Protein AF-A0A917S489-F1 (afdb_monomer)

Nearest PDB structures (foldseek):
  8uu7-assembly1_w  TM=3.642E-01  e=1.785E+00  Listeria innocua
  3ebc-assembly1_A  TM=3.665E-01  e=8.674E+00  Haemophilus influenzae
  6qbz-assembly1_A  TM=3.428E-01  e=8.674E+00  Staphylococcus aureus

Secondary structure (DSSP, 8-state):
------S-HHHHHHHHH-TT--HHHHHHHHHTSPP-TTS-EEEEEEE-SSTTPPPPHHHHHHHHHHHHH--SS-SEEEEEEEE-S-B-TTTSSBS-EEEPPTTTS-EEEPPP-

Foldseek 3Di:
DPPDPQLQVPLVVVCVVPVPDDPVVSVVSNVVDADDQVNDEEEDEAEDPDAPDADDPVVQVVVVVVVLPDQPDDFYWYWYKYAYPDADPVPRGGPYMDTDDPPPDTRGDGPDD

Solvent-accessible surface area (backbone atoms only — not comparable to full-atom values): 6878 Å² total; per-residue (Å²): 131,86,78,74,90,57,75,49,55,67,34,49,52,50,40,75,76,34,83,81,64,50,73,68,56,42,50,53,48,51,62,74,50,80,91,52,64,89,59,37,79,43,81,48,78,46,64,42,88,49,80,81,39,68,56,54,67,66,60,45,53,51,50,53,54,53,56,71,72,54,82,91,60,77,56,24,25,32,38,45,39,32,26,16,59,38,64,35,87,90,75,72,40,56,70,40,72,44,61,48,49,88,98,75,60,51,48,78,39,65,74,79,131

Mean predicted aligned error: 6.17 Å

Structure (mmCIF, N/CA/C/O backbone):
data_AF-A0A917S489-F1
#
_entry.id   AF-A0A917S489-F1
#
loop_
_atom_site.group_PDB
_atom_site.id
_atom_site.type_symbol
_atom_site.label_atom_id
_atom_site.label_alt_id
_atom_site.label_comp_id
_atom_site.label_asym_id
_atom_site.label_entity_id
_atom_site.label_seq_id
_atom_site.pdbx_PDB_ins_code
_atom_site.Cartn_x
_atom_site.Cartn_y
_atom_site.Cartn_z
_atom_site.occupancy
_atom_site.B_iso_or_equiv
_atom_site.auth_seq_id
_atom_s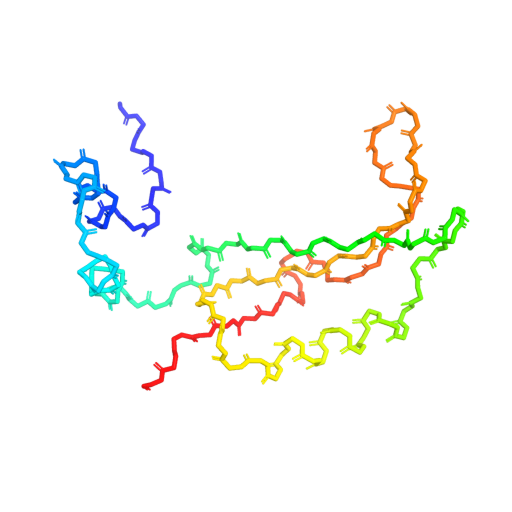ite.auth_comp_id
_atom_site.auth_asym_id
_atom_site.auth_atom_id
_atom_site.pdbx_PDB_model_num
ATOM 1 N N . MET A 1 1 ? 6.236 13.707 27.329 1.00 37.19 1 MET A N 1
ATOM 2 C CA . MET A 1 1 ? 5.820 12.369 26.855 1.00 37.19 1 MET A CA 1
ATOM 3 C C . MET A 1 1 ? 5.300 12.533 25.442 1.00 37.19 1 MET A C 1
ATOM 5 O O . MET A 1 1 ? 4.310 13.228 25.264 1.00 37.19 1 MET A O 1
ATOM 9 N N . VAL A 1 2 ? 6.002 12.000 24.441 1.00 36.22 2 VAL A N 1
ATOM 10 C CA . VAL A 1 2 ? 5.531 12.043 23.051 1.00 36.22 2 VAL A CA 1
ATOM 11 C C . VAL A 1 2 ? 4.327 11.110 22.977 1.00 36.22 2 VAL A C 1
ATOM 13 O O . VAL A 1 2 ? 4.493 9.897 23.075 1.00 36.22 2 VAL A O 1
ATOM 16 N N . GLN A 1 3 ? 3.113 11.660 22.895 1.00 44.06 3 GLN A N 1
ATOM 17 C CA . GLN A 1 3 ? 1.962 10.867 22.476 1.00 44.06 3 GLN A CA 1
ATOM 18 C C . GLN A 1 3 ? 2.300 10.343 21.084 1.00 44.06 3 GLN A C 1
ATOM 20 O O . GLN A 1 3 ? 2.445 11.115 20.138 1.00 44.06 3 GLN A O 1
ATOM 25 N N . SER A 1 4 ? 2.507 9.038 20.973 1.00 54.50 4 SER A N 1
ATOM 26 C CA . SER A 1 4 ? 2.577 8.380 19.683 1.00 54.50 4 SER A CA 1
ATOM 27 C C . SER A 1 4 ? 1.275 8.691 18.941 1.00 54.50 4 SER A C 1
ATOM 29 O O . SER A 1 4 ? 0.184 8.459 19.464 1.00 54.50 4 SER A O 1
ATOM 31 N N . ASN A 1 5 ? 1.385 9.263 17.739 1.00 68.38 5 ASN A N 1
ATOM 32 C CA . ASN A 1 5 ? 0.266 9.516 16.826 1.00 68.38 5 ASN A CA 1
ATOM 33 C C . ASN A 1 5 ? -0.299 8.176 16.315 1.00 68.38 5 ASN A C 1
ATOM 35 O O . ASN A 1 5 ? -0.159 7.826 15.148 1.00 68.38 5 ASN A O 1
ATOM 39 N N . ILE A 1 6 ? -0.882 7.374 17.205 1.00 74.62 6 ILE A N 1
ATOM 40 C CA . ILE A 1 6 ? -1.501 6.097 16.866 1.00 74.62 6 ILE A CA 1
ATOM 41 C C . ILE A 1 6 ? -2.885 6.398 16.299 1.00 74.62 6 ILE A C 1
ATOM 43 O O . ILE A 1 6 ? -3.751 6.932 16.994 1.00 74.62 6 ILE A O 1
ATOM 47 N N . SER A 1 7 ? -3.113 6.011 15.047 1.00 77.50 7 SER A N 1
ATOM 48 C CA . SER A 1 7 ? -4.361 6.265 14.318 1.00 77.50 7 SER A CA 1
ATOM 49 C C . SER A 1 7 ? -5.600 5.653 14.993 1.00 77.50 7 SER A C 1
ATOM 51 O O . SER A 1 7 ? -6.683 6.249 14.989 1.00 77.50 7 SER A O 1
ATOM 53 N N . PHE A 1 8 ? -5.434 4.494 15.645 1.00 85.69 8 PHE A N 1
ATOM 54 C CA . PHE A 1 8 ? -6.492 3.750 16.344 1.00 85.69 8 PHE A CA 1
ATOM 55 C C . PHE A 1 8 ? -6.087 3.390 17.787 1.00 85.69 8 PHE A C 1
ATOM 57 O O . PHE A 1 8 ? -5.816 2.226 18.084 1.00 85.69 8 PHE A O 1
ATOM 64 N N . PRO A 1 9 ? -6.048 4.364 18.711 1.00 87.94 9 PRO A N 1
ATOM 65 C CA . PRO A 1 9 ? -5.499 4.167 20.050 1.00 87.94 9 PRO A CA 1
ATOM 66 C C . PRO A 1 9 ? -6.342 3.215 20.911 1.00 87.94 9 PRO A C 1
ATOM 68 O O . PRO A 1 9 ? -5.776 2.471 21.701 1.00 87.94 9 PRO A O 1
ATOM 71 N N . GLU A 1 10 ? -7.671 3.183 20.742 1.00 91.81 10 GLU A N 1
ATOM 72 C CA . GLU A 1 10 ? -8.541 2.224 21.449 1.00 91.81 10 GLU A CA 1
ATOM 73 C C . GLU A 1 10 ? -8.270 0.781 21.015 1.00 91.81 10 GLU A C 1
ATOM 75 O O . GLU A 1 10 ? -8.083 -0.087 21.859 1.00 91.81 10 GLU A O 1
ATOM 80 N N . ALA A 1 11 ? -8.206 0.535 19.703 1.00 91.88 11 ALA A N 1
ATOM 81 C CA . ALA A 1 11 ? -7.915 -0.793 19.167 1.00 91.88 11 ALA A CA 1
ATOM 82 C C . ALA A 1 11 ? -6.497 -1.249 19.541 1.00 91.88 11 ALA A C 1
ATOM 84 O O . ALA A 1 11 ? -6.299 -2.403 19.909 1.00 91.88 11 ALA A O 1
ATOM 85 N N . TYR A 1 12 ? -5.527 -0.330 19.502 1.00 91.81 12 TYR A N 1
ATOM 86 C CA . TYR A 1 12 ? -4.159 -0.591 19.942 1.00 91.81 12 TYR A CA 1
ATOM 87 C C . TYR A 1 12 ? -4.098 -0.942 21.431 1.00 91.81 12 TYR A C 1
ATOM 89 O O . TYR A 1 12 ? -3.521 -1.960 21.794 1.00 91.81 12 TYR A O 1
ATOM 97 N N . LYS A 1 13 ? -4.726 -0.135 22.296 1.00 94.50 13 LYS A N 1
ATOM 98 C CA . LYS A 1 13 ? -4.758 -0.382 23.742 1.00 94.50 13 LYS A CA 1
ATOM 99 C C . LYS A 1 13 ? -5.383 -1.739 24.063 1.00 94.50 13 LYS A C 1
ATOM 101 O O . LYS A 1 13 ? -4.836 -2.467 24.883 1.00 94.50 13 LYS A O 1
ATOM 106 N N . GLU A 1 14 ? -6.491 -2.079 23.410 1.00 95.25 14 GLU A N 1
ATOM 107 C CA . GLU A 1 14 ? -7.155 -3.368 23.608 1.00 95.25 14 GLU A CA 1
ATOM 108 C C . GLU A 1 14 ? -6.249 -4.537 23.207 1.00 95.25 14 GLU A C 1
ATOM 110 O O . GLU A 1 14 ? -6.070 -5.472 23.982 1.00 95.25 14 GLU A O 1
ATOM 115 N N . PHE A 1 15 ? -5.606 -4.446 22.039 1.00 95.06 15 PHE A N 1
ATOM 116 C CA . PHE A 1 15 ? -4.663 -5.462 21.577 1.00 95.06 15 PHE A CA 1
ATOM 117 C C . PHE A 1 15 ? -3.463 -5.629 22.519 1.00 95.06 15 PHE A C 1
ATOM 119 O O . PHE A 1 15 ? -3.081 -6.756 22.819 1.00 95.06 15 PHE A O 1
ATOM 126 N N . MET A 1 16 ? -2.895 -4.527 23.019 1.00 96.25 16 MET A N 1
ATOM 127 C CA . MET A 1 16 ? -1.756 -4.569 23.946 1.00 96.25 16 MET A CA 1
ATOM 128 C C . MET A 1 16 ? -2.125 -5.143 25.320 1.00 96.25 16 MET A C 1
ATOM 130 O O . MET A 1 16 ? -1.285 -5.759 25.972 1.00 96.25 16 MET A O 1
ATOM 134 N N . ASN A 1 17 ? -3.367 -4.947 25.770 1.00 96.94 17 ASN A N 1
ATOM 135 C CA . ASN A 1 17 ? -3.861 -5.523 27.022 1.00 96.94 17 ASN A CA 1
ATOM 136 C C . ASN A 1 17 ? -4.218 -7.008 26.874 1.00 96.94 17 ASN A C 1
ATOM 138 O O . ASN A 1 17 ? -4.071 -7.778 27.821 1.00 96.94 17 ASN A O 1
ATOM 142 N N . ASN A 1 18 ? -4.707 -7.404 25.698 1.00 96.00 18 ASN A N 1
ATOM 143 C CA . ASN A 1 18 ? -5.116 -8.764 25.396 1.00 96.00 18 ASN A CA 1
ATOM 144 C C . ASN A 1 18 ? -4.762 -9.124 23.948 1.00 96.00 18 ASN A C 1
ATOM 146 O O . ASN A 1 18 ? -5.548 -8.906 23.025 1.00 96.00 18 ASN A O 1
ATOM 150 N N . HIS A 1 19 ? -3.615 -9.776 23.756 1.00 93.88 19 HIS A N 1
ATOM 151 C CA . HIS A 1 19 ? -3.174 -10.228 22.433 1.00 93.88 19 HIS A CA 1
ATOM 152 C C . HIS A 1 19 ? -4.102 -11.283 21.790 1.00 93.88 19 HIS A C 1
ATOM 154 O O . HIS A 1 19 ? -3.976 -11.548 20.595 1.00 93.88 19 HIS A O 1
ATOM 160 N N . ASN A 1 20 ? -5.050 -11.855 22.548 1.00 96.56 20 ASN A N 1
ATOM 161 C CA . ASN A 1 20 ? -6.053 -12.809 22.061 1.00 96.56 20 ASN A CA 1
ATOM 162 C C . ASN A 1 20 ? -7.401 -12.154 21.707 1.00 96.56 20 ASN A C 1
ATOM 164 O O . ASN A 1 20 ? -8.356 -12.868 21.391 1.00 96.56 20 ASN A O 1
ATOM 168 N N . VAL A 1 21 ? -7.511 -10.820 21.765 1.00 96.19 21 VAL A N 1
ATOM 169 C CA . VAL A 1 21 ? -8.723 -10.097 21.352 1.00 96.19 21 VAL A CA 1
ATOM 170 C C . VAL A 1 21 ? -9.136 -10.494 19.933 1.00 96.19 21 VAL A C 1
ATOM 172 O O . VAL A 1 21 ? -8.315 -10.635 19.020 1.00 96.19 21 VAL A O 1
ATOM 175 N N . SER A 1 22 ? -10.437 -10.685 19.722 1.00 96.50 22 SER A N 1
ATOM 176 C CA . SER A 1 22 ? -10.926 -11.158 18.433 1.00 96.50 22 SER A CA 1
ATOM 177 C C . SER A 1 22 ? -10.772 -10.094 17.337 1.00 96.50 22 SER A C 1
ATOM 179 O O . SER A 1 22 ? -10.952 -8.891 17.549 1.00 96.50 22 SER A O 1
ATOM 181 N N . LYS A 1 23 ? -10.547 -10.541 16.093 1.00 91.69 23 LYS A N 1
ATOM 182 C CA . LYS A 1 23 ? -10.543 -9.653 14.912 1.00 91.69 23 LYS A CA 1
ATOM 183 C C . LYS A 1 23 ? -11.838 -8.838 14.801 1.00 91.69 23 LYS A C 1
ATOM 185 O O . LYS A 1 23 ? -11.820 -7.709 14.313 1.00 91.69 23 LYS A O 1
ATOM 190 N N . MET A 1 24 ? -12.967 -9.411 15.222 1.00 92.50 24 MET A N 1
ATOM 191 C CA . MET A 1 24 ? -14.272 -8.751 15.197 1.00 92.50 24 MET A CA 1
ATOM 192 C C . MET A 1 24 ? -14.335 -7.578 16.183 1.00 92.50 24 MET A C 1
ATOM 194 O O . MET A 1 24 ? -14.835 -6.514 15.820 1.00 92.50 24 MET A O 1
ATOM 198 N N . GLU A 1 25 ? -13.819 -7.738 17.400 1.00 94.44 25 GLU A N 1
ATOM 199 C CA . GLU A 1 25 ? -13.789 -6.671 18.408 1.00 94.44 25 GLU A CA 1
ATOM 200 C C . GLU A 1 25 ? -12.862 -5.531 18.000 1.00 94.44 25 GLU A C 1
ATOM 202 O O . GLU A 1 25 ? -13.279 -4.372 18.016 1.00 94.44 25 GLU A O 1
ATOM 207 N N . LEU A 1 26 ? -11.666 -5.849 17.500 1.00 92.62 26 LEU A N 1
ATOM 208 C CA . LEU A 1 26 ? -10.757 -4.841 16.951 1.00 92.62 26 LEU A CA 1
ATOM 209 C C . LEU A 1 26 ? -11.410 -4.052 15.809 1.00 92.62 26 LEU A C 1
ATOM 211 O O . LEU A 1 26 ? -11.336 -2.824 15.781 1.00 92.62 26 LEU A O 1
ATOM 215 N N . ARG A 1 27 ? -12.126 -4.730 14.898 1.00 89.31 27 ARG A N 1
ATOM 216 C CA . ARG A 1 27 ? -12.887 -4.063 13.828 1.00 89.31 27 ARG A CA 1
ATOM 217 C C . ARG A 1 27 ? -13.960 -3.128 14.380 1.00 89.31 27 ARG A C 1
ATOM 219 O O . ARG A 1 27 ? -14.129 -2.046 13.825 1.00 89.31 27 ARG A O 1
ATOM 226 N N . LYS A 1 28 ? -14.672 -3.503 15.450 1.00 91.25 28 LYS A N 1
ATOM 227 C CA . LYS A 1 28 ? -15.656 -2.618 16.100 1.00 91.25 28 LYS A CA 1
ATOM 228 C C . LYS A 1 28 ? -14.982 -1.360 16.651 1.00 91.25 28 LYS A C 1
ATOM 230 O O . LYS A 1 28 ? -15.478 -0.269 16.395 1.00 91.25 28 LYS A O 1
ATOM 235 N N . LEU A 1 29 ? -13.844 -1.495 17.336 1.00 91.44 29 LEU A N 1
ATOM 236 C CA . LEU A 1 29 ? -13.086 -0.360 17.883 1.00 91.44 29 LEU A CA 1
ATOM 237 C C . LEU A 1 29 ? -12.564 0.574 16.784 1.00 91.44 29 LEU A C 1
ATOM 239 O O . LEU A 1 29 ? -12.706 1.789 16.893 1.00 91.44 29 LEU A O 1
ATOM 243 N N . ILE A 1 30 ? -12.031 0.017 15.694 1.00 87.00 30 ILE A N 1
ATOM 244 C CA . ILE A 1 30 ? -11.577 0.786 14.523 1.00 87.00 30 ILE A CA 1
ATOM 245 C C . ILE A 1 30 ? -12.747 1.552 13.887 1.00 87.00 30 ILE A C 1
ATOM 247 O O . ILE A 1 30 ? -12.612 2.733 13.572 1.00 87.00 30 ILE A O 1
ATOM 251 N N . LYS A 1 31 ? -13.915 0.908 13.754 1.00 85.62 31 LYS A N 1
ATOM 252 C CA . LYS A 1 31 ? -15.131 1.486 13.154 1.00 85.62 31 LYS A CA 1
ATOM 253 C C . LYS A 1 31 ? -15.776 2.610 13.968 1.00 85.62 31 LYS A C 1
ATOM 255 O O . LYS A 1 31 ? -16.588 3.341 13.411 1.00 85.62 31 LYS A O 1
ATOM 260 N N . LYS A 1 32 ? -15.436 2.778 15.253 1.00 86.94 32 LYS A N 1
ATOM 261 C CA . LYS A 1 32 ? -15.940 3.904 16.06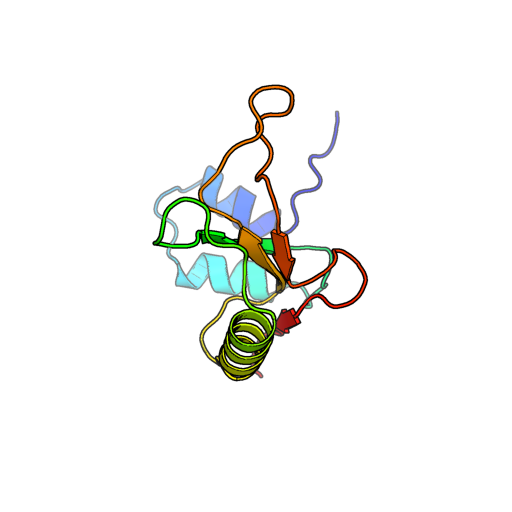3 1.00 86.94 32 LYS A CA 1
ATOM 262 C C . LYS A 1 32 ? -15.464 5.260 15.548 1.00 86.94 32 LYS A C 1
ATOM 264 O O . LYS A 1 32 ? -16.088 6.276 15.840 1.00 86.94 32 LYS A O 1
ATOM 269 N N . ARG A 1 33 ? -14.346 5.292 14.819 1.00 79.31 33 ARG A N 1
ATOM 270 C CA . ARG A 1 33 ? -13.802 6.520 14.242 1.00 79.31 33 ARG A CA 1
ATOM 271 C C . ARG A 1 33 ? -14.220 6.642 12.779 1.00 79.31 33 ARG A C 1
ATOM 273 O O . ARG A 1 33 ? -14.157 5.652 12.048 1.00 79.31 33 ARG A O 1
ATOM 280 N N . PRO A 1 34 ? -14.611 7.845 12.325 1.00 78.06 34 PRO A N 1
ATOM 281 C CA . PRO A 1 34 ? -14.853 8.070 10.912 1.00 78.06 34 PRO A CA 1
ATOM 282 C C . PRO A 1 34 ? -13.568 7.829 10.118 1.00 78.06 34 PRO A C 1
ATOM 284 O O . PRO A 1 34 ? -12.456 8.056 10.604 1.00 78.06 34 PRO A O 1
ATOM 287 N N . PHE A 1 35 ? -13.729 7.381 8.874 1.00 77.88 35 PHE A N 1
ATOM 288 C CA . PHE A 1 35 ? -12.606 7.241 7.960 1.00 77.88 35 PHE A CA 1
ATOM 289 C C . PHE A 1 35 ? -11.911 8.594 7.761 1.00 77.88 35 PHE A C 1
ATOM 291 O O . PHE A 1 35 ? -12.544 9.573 7.366 1.00 77.88 35 PHE A O 1
ATOM 298 N N . ASN A 1 36 ? -10.599 8.622 7.984 1.00 81.50 36 ASN A N 1
ATOM 299 C CA . ASN A 1 36 ? -9.730 9.732 7.627 1.00 81.50 36 ASN A CA 1
ATOM 300 C C . ASN A 1 36 ? -8.613 9.175 6.743 1.00 81.50 36 ASN A C 1
ATOM 302 O O . ASN A 1 36 ? -7.912 8.247 7.146 1.00 81.50 36 ASN A O 1
ATOM 306 N N . LYS A 1 37 ? -8.463 9.744 5.544 1.00 75.38 37 LYS A N 1
ATOM 307 C CA . LYS A 1 37 ? -7.462 9.310 4.563 1.00 75.38 37 LYS A CA 1
ATOM 308 C C . LYS A 1 37 ? -6.022 9.405 5.086 1.00 75.38 37 LYS A C 1
ATOM 310 O O . LYS A 1 37 ? -5.195 8.641 4.634 1.00 75.38 37 LYS A O 1
ATOM 315 N N . ASN A 1 38 ? -5.759 10.264 6.074 1.00 77.62 38 ASN A N 1
ATOM 316 C CA . ASN A 1 38 ? -4.430 10.460 6.662 1.00 77.62 38 ASN A CA 1
ATOM 317 C C . ASN A 1 38 ? -4.124 9.485 7.819 1.00 77.62 38 ASN A C 1
ATOM 319 O O . ASN A 1 38 ? -3.095 9.615 8.474 1.00 77.62 38 ASN A O 1
ATOM 323 N N . ASN A 1 39 ? -5.043 8.571 8.157 1.00 77.94 39 ASN A N 1
ATOM 324 C CA . ASN A 1 39 ? -4.847 7.652 9.282 1.00 77.94 39 ASN A CA 1
ATOM 325 C C . ASN A 1 39 ? -4.050 6.403 8.895 1.00 77.94 39 ASN A C 1
ATOM 327 O O . ASN A 1 39 ? -3.408 5.810 9.761 1.00 77.94 39 ASN A O 1
ATOM 331 N N . VAL A 1 40 ? -4.173 5.943 7.649 1.00 83.06 40 VAL A N 1
ATOM 332 C CA . VAL A 1 40 ? -3.566 4.696 7.173 1.00 83.06 40 VAL A CA 1
ATOM 333 C C . VAL A 1 40 ? -3.132 4.883 5.731 1.00 83.06 40 VAL A C 1
ATOM 335 O O . VAL A 1 40 ? -3.988 4.980 4.849 1.00 83.06 40 VAL A O 1
ATOM 338 N N . ASP A 1 41 ? -1.821 4.845 5.523 1.00 88.12 41 ASP A N 1
ATOM 339 C CA . ASP A 1 41 ? -1.196 4.824 4.208 1.00 88.12 41 ASP A CA 1
ATOM 340 C C . ASP A 1 41 ? -0.625 3.429 3.951 1.00 88.12 41 ASP A C 1
ATOM 342 O O . ASP A 1 41 ? 0.096 2.869 4.781 1.00 88.12 41 ASP A O 1
ATOM 346 N N . VAL A 1 42 ? -0.971 2.846 2.807 1.00 90.25 42 VAL A N 1
ATOM 347 C CA . VAL A 1 42 ? -0.525 1.513 2.402 1.00 90.25 42 VAL A CA 1
ATOM 348 C C . VAL A 1 42 ? 0.184 1.617 1.060 1.00 90.25 42 VAL A C 1
ATOM 350 O O . VAL A 1 42 ? -0.425 1.948 0.044 1.00 90.25 42 VAL A O 1
ATOM 353 N N . GLY A 1 43 ? 1.479 1.311 1.048 1.00 92.88 43 GLY A N 1
ATOM 354 C CA . GLY A 1 43 ? 2.245 1.143 -0.183 1.00 92.88 43 GLY A CA 1
ATOM 355 C C . GLY A 1 43 ? 2.162 -0.298 -0.672 1.00 92.88 43 GLY A C 1
ATOM 356 O O . GLY A 1 43 ? 2.559 -1.216 0.044 1.00 92.88 43 GLY A O 1
ATOM 357 N N . ILE A 1 44 ? 1.666 -0.500 -1.891 1.00 93.06 44 ILE A N 1
ATOM 358 C CA . ILE A 1 44 ? 1.748 -1.775 -2.603 1.00 93.06 44 ILE A CA 1
ATOM 359 C C . ILE A 1 44 ? 2.846 -1.633 -3.650 1.00 93.06 44 ILE A C 1
ATOM 361 O O . ILE A 1 44 ? 2.721 -0.829 -4.574 1.00 93.06 44 ILE A O 1
ATOM 365 N N . ILE A 1 45 ? 3.918 -2.404 -3.485 1.00 92.81 45 ILE A N 1
ATOM 366 C CA . ILE A 1 45 ? 5.100 -2.344 -4.344 1.00 92.81 45 ILE A CA 1
ATOM 367 C C . ILE A 1 45 ? 5.214 -3.659 -5.112 1.00 92.81 45 ILE A C 1
ATOM 369 O O . ILE A 1 45 ? 5.305 -4.733 -4.516 1.00 92.81 45 ILE A O 1
ATOM 373 N N . PHE A 1 46 ? 5.205 -3.561 -6.436 1.00 92.62 46 PHE A N 1
ATOM 374 C CA . PHE A 1 46 ? 5.475 -4.653 -7.362 1.00 92.62 46 PHE A CA 1
ATOM 375 C C . PHE A 1 46 ? 6.873 -4.499 -7.953 1.00 92.62 46 PHE A C 1
ATOM 377 O O . PHE A 1 46 ? 7.381 -3.387 -8.074 1.00 92.62 46 PHE A O 1
ATOM 384 N N . TYR A 1 47 ? 7.468 -5.611 -8.375 1.00 92.62 47 TYR A N 1
ATOM 385 C CA . TYR A 1 47 ? 8.776 -5.628 -9.022 1.00 92.62 47 TYR A CA 1
ATOM 386 C C . TYR A 1 47 ? 8.672 -6.310 -10.381 1.00 92.62 47 TYR A C 1
ATOM 388 O O . TYR A 1 47 ? 8.011 -7.344 -10.509 1.00 92.62 47 TYR A O 1
ATOM 396 N N . MET A 1 48 ? 9.335 -5.746 -11.390 1.00 92.88 48 MET A N 1
ATOM 397 C CA . MET A 1 48 ? 9.429 -6.370 -12.709 1.00 92.88 48 MET A CA 1
ATOM 398 C C . MET A 1 48 ? 10.063 -7.763 -12.591 1.00 92.88 48 MET A C 1
ATOM 400 O O . MET A 1 48 ? 11.104 -7.932 -11.959 1.00 92.88 48 MET A O 1
ATOM 404 N N . ALA A 1 49 ? 9.444 -8.773 -13.206 1.00 92.56 49 ALA A N 1
ATOM 405 C CA . ALA A 1 49 ? 9.955 -10.144 -13.153 1.00 92.56 49 ALA A CA 1
ATOM 406 C C . ALA A 1 49 ? 11.273 -10.293 -13.932 1.00 92.56 49 ALA A C 1
ATOM 408 O O . ALA A 1 49 ? 12.199 -10.974 -13.488 1.00 92.56 49 ALA A O 1
ATOM 409 N N . GLU A 1 50 ? 11.367 -9.628 -15.083 1.00 91.94 50 GLU A N 1
ATOM 410 C CA . GLU A 1 50 ? 12.544 -9.666 -15.941 1.00 91.94 50 GLU A CA 1
ATOM 411 C C . GLU A 1 50 ? 13.638 -8.710 -15.457 1.00 91.94 50 GLU A C 1
ATOM 413 O O . GLU A 1 50 ? 13.385 -7.586 -15.014 1.00 91.94 50 GLU A O 1
ATOM 418 N N . LYS A 1 51 ? 14.892 -9.156 -15.577 1.00 89.25 51 LYS A 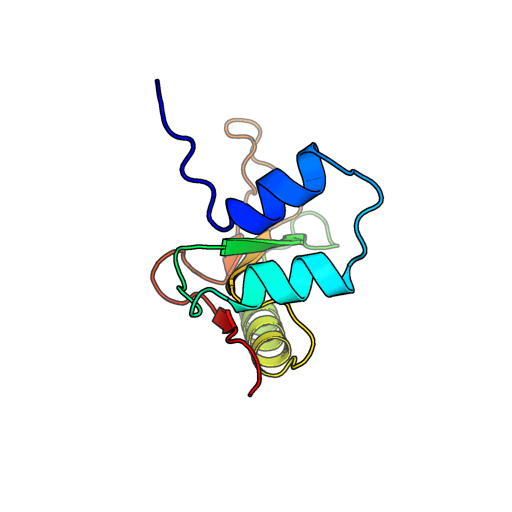N 1
ATOM 419 C CA . LYS A 1 51 ? 16.060 -8.315 -15.299 1.00 89.25 51 LYS A CA 1
ATOM 420 C C . LYS A 1 51 ? 16.133 -7.178 -16.311 1.00 89.25 51 LYS A C 1
ATOM 422 O O . LYS A 1 51 ? 15.857 -7.386 -17.488 1.00 89.25 51 LYS A O 1
ATOM 427 N N . HIS A 1 52 ? 16.550 -5.997 -15.859 1.00 91.50 52 HIS A N 1
ATOM 428 C CA . HIS A 1 52 ? 16.712 -4.799 -16.693 1.00 91.50 52 HIS A CA 1
ATOM 429 C C . HIS A 1 52 ? 15.435 -4.253 -17.349 1.00 91.50 52 HIS A C 1
ATOM 431 O O . HIS A 1 52 ? 15.510 -3.247 -18.056 1.00 91.50 52 HIS A O 1
ATOM 437 N N . ALA A 1 53 ? 14.272 -4.857 -17.095 1.00 92.31 53 ALA A N 1
ATOM 438 C CA . ALA A 1 53 ? 13.003 -4.348 -17.580 1.00 92.31 53 ALA A CA 1
ATOM 439 C C . ALA A 1 53 ? 12.597 -3.084 -16.813 1.00 92.31 53 ALA A C 1
ATOM 441 O O . ALA A 1 53 ? 12.714 -3.000 -15.585 1.00 92.31 53 ALA A O 1
ATOM 442 N N . THR A 1 54 ? 12.091 -2.104 -17.556 1.00 92.25 54 THR A N 1
ATOM 443 C CA . THR A 1 54 ? 11.468 -0.906 -16.995 1.00 92.25 54 THR A CA 1
ATOM 444 C C . THR A 1 54 ? 9.965 -1.135 -16.832 1.00 92.25 54 THR A C 1
ATOM 446 O O . THR A 1 54 ? 9.369 -1.777 -17.700 1.00 92.25 54 THR A O 1
ATOM 449 N N . PRO A 1 55 ? 9.329 -0.586 -15.786 1.00 91.25 55 PRO A N 1
ATOM 450 C CA . PRO A 1 55 ? 7.877 -0.622 -15.642 1.00 91.25 55 PRO A CA 1
ATOM 451 C C . PRO A 1 55 ? 7.148 -0.079 -16.882 1.00 91.25 55 PRO A C 1
ATOM 453 O O . PRO A 1 55 ? 7.438 1.025 -17.348 1.00 91.25 55 PRO A O 1
ATOM 456 N N . ASP A 1 56 ? 6.183 -0.840 -17.405 1.00 87.31 56 ASP A N 1
ATOM 457 C CA . ASP A 1 56 ? 5.294 -0.381 -18.477 1.00 87.31 56 ASP A CA 1
ATOM 458 C C . ASP A 1 56 ? 4.134 0.424 -17.875 1.00 87.31 56 ASP A C 1
ATOM 460 O O . ASP A 1 56 ? 3.410 -0.051 -16.996 1.00 87.31 56 ASP A O 1
ATOM 464 N N . LYS A 1 57 ? 3.924 1.645 -18.380 1.00 85.69 57 LYS A N 1
ATOM 465 C CA . LYS A 1 57 ? 2.815 2.514 -17.965 1.00 85.69 57 LYS A CA 1
ATOM 466 C C . LYS A 1 57 ? 1.448 1.854 -18.144 1.00 85.69 57 LYS A C 1
ATOM 468 O O . LYS A 1 57 ? 0.581 2.066 -17.303 1.00 85.69 57 LYS A O 1
ATOM 473 N N . LYS A 1 58 ? 1.254 1.037 -19.183 1.00 90.50 58 LYS A N 1
ATOM 474 C CA . LYS A 1 58 ? -0.018 0.333 -19.406 1.00 90.50 58 LYS A CA 1
ATOM 475 C C . LYS A 1 58 ? -0.317 -0.646 -18.276 1.00 90.50 58 LYS A C 1
ATOM 477 O O . LYS A 1 58 ? -1.418 -0.635 -17.739 1.00 90.50 58 LYS A O 1
ATOM 482 N N . ILE A 1 59 ? 0.688 -1.414 -17.851 1.00 88.00 59 ILE A N 1
ATOM 483 C CA . ILE A 1 59 ? 0.562 -2.357 -16.730 1.00 88.00 59 ILE A CA 1
ATOM 484 C C . ILE A 1 59 ? 0.221 -1.604 -15.436 1.00 88.00 59 ILE A C 1
ATOM 486 O O . ILE A 1 59 ? -0.649 -2.030 -14.678 1.00 88.00 59 ILE A O 1
ATOM 490 N N . VAL A 1 60 ? 0.857 -0.451 -15.194 1.00 89.44 60 VAL A N 1
ATOM 491 C CA . VAL A 1 60 ? 0.545 0.412 -14.041 1.00 89.44 60 VAL A CA 1
ATOM 492 C C . VAL A 1 60 ? -0.915 0.863 -14.061 1.00 89.44 60 VAL A C 1
ATOM 494 O O . VAL A 1 60 ? -1.613 0.750 -13.052 1.00 89.44 60 VAL A O 1
ATOM 497 N N . GLU A 1 61 ? -1.385 1.381 -15.194 1.00 91.69 61 GLU A N 1
ATOM 498 C CA . GLU A 1 61 ? -2.756 1.871 -15.351 1.00 91.69 61 GLU A CA 1
ATOM 499 C C . GLU A 1 61 ? -3.785 0.752 -15.158 1.00 91.69 61 GLU A C 1
ATOM 501 O O . GLU A 1 61 ? -4.780 0.949 -14.454 1.00 91.69 61 GLU A O 1
ATOM 506 N N . GLU A 1 62 ? -3.517 -0.436 -15.701 1.00 93.19 62 GLU A N 1
ATOM 507 C CA . GLU A 1 62 ? -4.352 -1.625 -15.529 1.00 93.19 62 GLU A CA 1
ATOM 508 C C . GLU A 1 62 ? -4.426 -2.068 -14.065 1.00 93.19 62 GLU A C 1
ATOM 510 O O . GLU A 1 62 ? -5.524 -2.277 -13.545 1.00 93.19 62 GLU A O 1
ATOM 515 N N . ILE A 1 63 ? -3.292 -2.147 -13.363 1.00 92.19 63 ILE A N 1
ATOM 516 C CA . ILE A 1 63 ? -3.257 -2.510 -11.938 1.00 92.19 63 ILE A CA 1
ATOM 517 C C . ILE A 1 63 ? -4.007 -1.472 -11.101 1.00 92.19 63 ILE A C 1
ATOM 519 O O . ILE A 1 63 ? -4.810 -1.837 -10.240 1.00 92.19 63 ILE A O 1
ATOM 523 N N . ILE A 1 64 ? -3.806 -0.177 -11.363 1.00 92.50 64 ILE A N 1
ATOM 524 C CA . ILE A 1 64 ? -4.535 0.899 -10.680 1.00 92.50 64 ILE A CA 1
ATOM 525 C C . ILE A 1 64 ? -6.043 0.767 -10.920 1.00 92.50 64 ILE A C 1
ATOM 527 O O . ILE A 1 64 ? -6.828 0.915 -9.979 1.00 92.50 64 ILE A O 1
ATOM 531 N N . ALA A 1 65 ? -6.468 0.492 -12.155 1.00 93.31 65 ALA A N 1
ATOM 532 C CA . ALA A 1 65 ? -7.876 0.319 -12.497 1.00 93.31 65 ALA A CA 1
ATOM 533 C C . ALA A 1 65 ? -8.487 -0.902 -11.792 1.00 93.31 65 ALA A C 1
ATOM 535 O O . ALA A 1 65 ? -9.542 -0.789 -11.163 1.00 93.31 65 ALA A O 1
ATOM 536 N N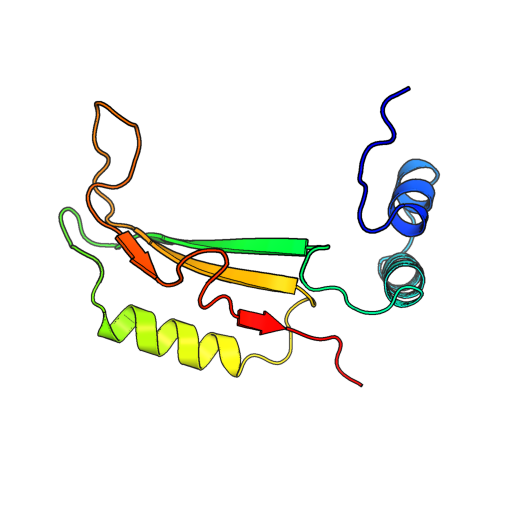 . GLN A 1 66 ? -7.803 -2.047 -11.822 1.00 93.00 66 GLN A N 1
ATOM 537 C CA . GLN A 1 66 ? -8.236 -3.262 -11.129 1.00 93.00 66 GLN A CA 1
ATOM 538 C C . GLN A 1 66 ? -8.322 -3.040 -9.616 1.00 93.00 66 GLN A C 1
ATOM 540 O O . GLN A 1 66 ? -9.342 -3.348 -8.997 1.00 93.00 66 GLN A O 1
ATOM 545 N N . PHE A 1 67 ? -7.302 -2.421 -9.018 1.00 92.31 67 PHE A N 1
ATOM 546 C CA . PHE A 1 67 ? -7.284 -2.149 -7.586 1.00 92.31 67 PHE A CA 1
ATOM 547 C C . PHE A 1 67 ? -8.399 -1.186 -7.173 1.00 92.31 67 PHE A C 1
ATOM 549 O O . PHE A 1 67 ? -9.043 -1.397 -6.145 1.00 92.31 67 PHE A O 1
ATOM 556 N N . LYS A 1 68 ? -8.706 -0.158 -7.978 1.00 90.56 68 LYS A N 1
ATOM 557 C CA . LYS A 1 68 ? -9.847 0.746 -7.736 1.00 90.56 68 LYS A CA 1
ATOM 558 C C . LYS A 1 68 ? -11.180 -0.000 -7.658 1.00 90.56 68 LYS A C 1
ATOM 560 O O . LYS A 1 68 ? -11.981 0.340 -6.787 1.00 90.56 68 LYS A O 1
ATOM 565 N N . ASN A 1 69 ? -11.362 -1.051 -8.453 1.00 90.25 69 ASN A N 1
ATOM 566 C CA . ASN A 1 69 ? -12.582 -1.865 -8.486 1.00 90.25 69 ASN A CA 1
ATOM 567 C C . ASN A 1 69 ? -12.634 -2.968 -7.411 1.00 90.25 69 ASN A C 1
ATOM 569 O O . ASN A 1 69 ? -13.663 -3.617 -7.243 1.00 90.25 69 ASN A O 1
ATOM 573 N N . LEU A 1 70 ? -11.549 -3.180 -6.659 1.00 89.25 70 LEU A N 1
ATOM 574 C CA . LEU A 1 70 ? -11.492 -4.196 -5.609 1.00 89.25 70 LEU A CA 1
ATOM 575 C C . LEU A 1 70 ? -12.299 -3.773 -4.367 1.00 89.25 70 LEU A C 1
ATOM 577 O O . LEU A 1 70 ? -11.986 -2.765 -3.729 1.00 89.25 70 LEU A O 1
ATOM 581 N N . ASN A 1 71 ? -13.322 -4.544 -4.003 1.00 77.94 71 ASN A N 1
ATOM 582 C CA . ASN A 1 71 ? -14.241 -4.190 -2.911 1.00 77.94 71 ASN A CA 1
ATOM 583 C C . ASN A 1 71 ? -13.795 -4.702 -1.528 1.00 77.94 71 ASN A C 1
ATOM 585 O O . ASN A 1 71 ? -14.253 -4.189 -0.511 1.00 77.94 71 ASN A O 1
ATOM 589 N N . GLU A 1 72 ? -12.875 -5.669 -1.472 1.00 80.94 72 GLU A N 1
ATOM 590 C CA . GLU A 1 72 ? -12.477 -6.362 -0.235 1.00 80.94 72 GLU A CA 1
ATOM 591 C C . GLU A 1 72 ? -11.117 -5.911 0.320 1.00 80.94 72 GLU A C 1
ATOM 593 O O . GLU A 1 72 ? -10.313 -6.715 0.786 1.00 80.94 72 GLU A O 1
ATOM 598 N N . VAL A 1 73 ? -10.839 -4.607 0.294 1.00 85.25 73 VAL A N 1
ATOM 599 C CA . VAL A 1 73 ? -9.617 -4.046 0.896 1.00 85.25 73 VAL A CA 1
ATOM 600 C C . VAL A 1 73 ? -9.933 -3.177 2.099 1.00 85.25 73 VAL A C 1
ATOM 602 O O . VAL A 1 73 ? -11.006 -2.580 2.205 1.00 85.25 73 VAL A O 1
ATOM 605 N N . ALA A 1 74 ? -8.984 -3.115 3.033 1.00 82.75 74 ALA A N 1
ATOM 606 C CA . ALA A 1 74 ? -9.121 -2.259 4.198 1.00 82.75 74 ALA A CA 1
ATOM 607 C C . ALA A 1 74 ? -9.244 -0.784 3.764 1.00 82.75 74 ALA A C 1
ATOM 609 O O . ALA A 1 74 ? -8.640 -0.381 2.768 1.00 82.75 74 ALA A O 1
ATOM 610 N N . PRO A 1 75 ? -9.990 0.050 4.497 1.00 84.19 75 PRO A N 1
ATOM 611 C CA . PRO A 1 75 ? -10.015 1.482 4.245 1.00 84.19 75 PRO A CA 1
ATOM 612 C C . PRO A 1 75 ? -8.631 2.094 4.461 1.00 84.19 75 PRO A C 1
ATOM 614 O O . PRO A 1 75 ? -7.975 1.788 5.455 1.00 84.19 75 PRO A O 1
ATOM 617 N N . GLY A 1 76 ? -8.219 2.986 3.571 1.00 87.75 76 GLY A N 1
ATOM 618 C CA . GLY A 1 76 ? -6.920 3.651 3.644 1.00 87.75 76 GLY A CA 1
ATOM 619 C C . GLY A 1 76 ? -6.631 4.479 2.399 1.00 87.75 76 GLY A C 1
ATOM 620 O O . GLY A 1 76 ? -7.407 4.452 1.433 1.00 87.75 76 GLY A O 1
ATOM 621 N N . SER A 1 77 ? -5.520 5.209 2.438 1.00 91.31 77 SER A N 1
ATOM 622 C CA . SER A 1 77 ? -4.877 5.740 1.242 1.00 91.31 77 SER A CA 1
ATOM 623 C C . SER A 1 77 ? -3.900 4.700 0.708 1.00 91.31 77 SER A C 1
ATOM 625 O O . SER A 1 77 ? -3.075 4.177 1.455 1.00 91.31 77 SER A O 1
ATOM 627 N N . TYR A 1 78 ? -4.016 4.354 -0.571 1.00 93.19 78 TYR A N 1
ATOM 628 C CA . TYR A 1 78 ? -3.160 3.354 -1.201 1.00 93.19 78 TYR A CA 1
ATOM 629 C C . TYR A 1 78 ? -2.288 3.992 -2.274 1.00 93.19 78 TYR A C 1
ATOM 631 O O . TYR A 1 78 ? -2.798 4.610 -3.213 1.00 93.19 78 TYR A O 1
ATOM 639 N N . GLY A 1 79 ? -0.981 3.783 -2.151 1.00 94.12 79 GLY A N 1
ATOM 640 C CA . GLY A 1 79 ? -0.021 4.007 -3.222 1.00 94.12 79 GLY A CA 1
ATOM 641 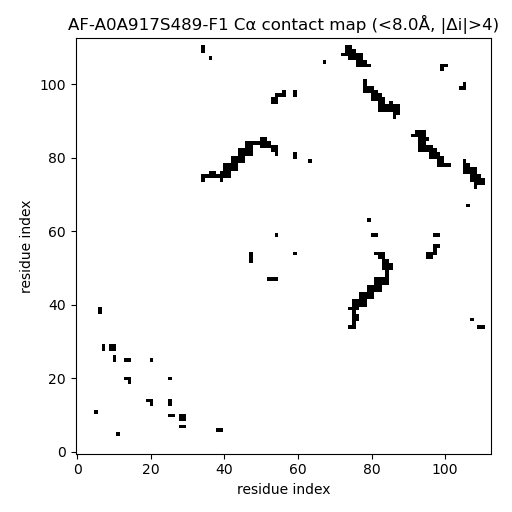C C . GLY A 1 79 ? 0.281 2.691 -3.932 1.00 94.12 79 GLY A C 1
ATOM 642 O O . GLY A 1 79 ? 0.490 1.672 -3.275 1.00 94.12 79 GLY A O 1
ATOM 643 N N . ILE A 1 80 ? 0.293 2.704 -5.262 1.00 94.69 80 ILE A N 1
ATOM 644 C CA . ILE A 1 80 ? 0.710 1.564 -6.083 1.00 94.69 80 ILE A CA 1
ATOM 645 C C . ILE A 1 80 ? 1.973 1.961 -6.828 1.00 94.69 80 ILE A C 1
ATOM 647 O O . ILE A 1 80 ? 1.968 2.952 -7.561 1.00 94.69 80 ILE A O 1
ATOM 651 N N . PHE A 1 81 ? 3.022 1.167 -6.652 1.00 93.12 81 PHE A N 1
ATOM 652 C CA . PHE A 1 81 ? 4.343 1.381 -7.225 1.00 93.12 81 PHE A CA 1
ATOM 653 C C . PHE A 1 81 ? 4.782 0.115 -7.952 1.00 93.12 81 PHE A C 1
ATOM 655 O O . PHE A 1 81 ? 4.582 -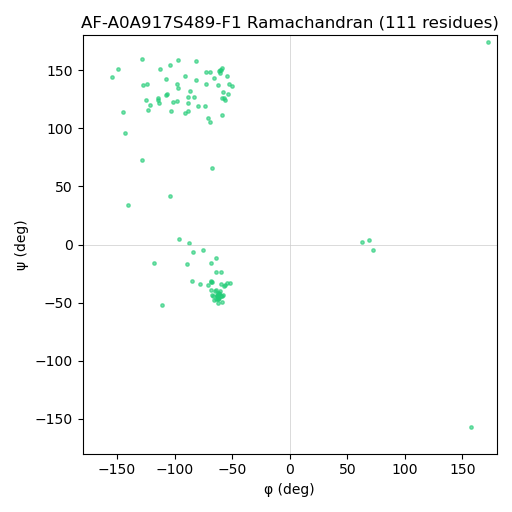0.995 -7.457 1.00 93.12 81 PHE A O 1
ATOM 662 N N . ILE A 1 82 ? 5.368 0.281 -9.129 1.00 94.38 82 ILE A N 1
ATOM 663 C CA . ILE A 1 82 ? 6.014 -0.788 -9.878 1.00 94.38 82 ILE A CA 1
ATOM 664 C C . ILE A 1 82 ? 7.457 -0.374 -10.086 1.00 94.38 82 ILE A C 1
ATOM 666 O O . ILE A 1 82 ? 7.734 0.653 -10.700 1.00 94.38 82 ILE A O 1
ATOM 670 N N . GLU A 1 83 ? 8.357 -1.195 -9.578 1.00 94.38 83 GLU A N 1
ATOM 671 C CA . GLU A 1 83 ? 9.788 -0.955 -9.556 1.00 94.38 83 GLU A CA 1
ATOM 672 C C . GLU A 1 83 ? 10.484 -1.869 -10.566 1.00 94.38 83 GLU A C 1
ATOM 674 O O . GLU A 1 83 ? 10.138 -3.045 -10.722 1.00 94.38 83 GLU A O 1
ATOM 679 N N . SER A 1 84 ? 11.516 -1.367 -11.238 1.00 94.75 84 SER A N 1
ATOM 680 C CA . SER A 1 84 ? 12.457 -2.239 -11.945 1.00 94.75 84 SER A CA 1
ATOM 681 C C . SER A 1 84 ? 13.138 -3.193 -10.964 1.00 94.75 84 SER A C 1
ATOM 683 O O . SER A 1 84 ? 13.435 -2.809 -9.835 1.00 94.75 84 SER A O 1
ATOM 685 N N . ASN A 1 85 ? 13.512 -4.386 -11.425 1.00 93.31 85 ASN A N 1
ATOM 686 C CA . ASN A 1 85 ? 14.273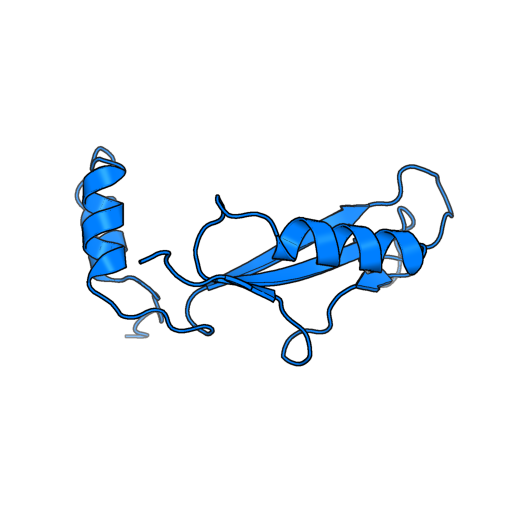 -5.340 -10.606 1.00 93.31 85 ASN A CA 1
ATOM 687 C C . ASN A 1 85 ? 15.763 -4.962 -10.436 1.00 93.31 85 ASN A C 1
ATOM 689 O O . ASN A 1 85 ? 16.517 -5.630 -9.732 1.00 93.31 85 ASN A O 1
ATOM 693 N N . ASP A 1 86 ? 16.208 -3.897 -11.108 1.00 93.38 86 ASP A N 1
ATOM 694 C CA . ASP A 1 86 ? 17.560 -3.364 -10.979 1.00 93.38 86 ASP A CA 1
ATOM 695 C C . ASP A 1 86 ? 17.630 -2.368 -9.818 1.00 93.38 86 ASP A C 1
ATOM 697 O O . ASP A 1 86 ? 16.843 -1.423 -9.751 1.00 93.38 86 ASP A O 1
ATOM 701 N N . ILE A 1 87 ? 18.637 -2.521 -8.956 1.00 91.31 87 ILE A N 1
ATOM 702 C CA . ILE A 1 87 ? 18.890 -1.614 -7.830 1.00 91.31 87 ILE A CA 1
ATOM 703 C C . ILE A 1 87 ? 20.121 -0.749 -8.123 1.00 91.31 87 ILE A C 1
ATOM 705 O O . ILE A 1 87 ? 21.205 -1.245 -8.449 1.00 91.31 87 ILE A O 1
ATOM 709 N N . LEU A 1 88 ? 19.982 0.567 -7.964 1.00 93.19 88 LEU A N 1
ATOM 710 C CA . LEU A 1 88 ? 21.087 1.516 -8.022 1.00 93.19 88 LEU A CA 1
ATOM 711 C C . LEU A 1 88 ? 21.976 1.352 -6.787 1.00 93.19 88 LEU A C 1
ATOM 713 O O . LEU A 1 88 ? 21.621 1.777 -5.690 1.00 93.19 88 LEU A O 1
ATOM 717 N N . LYS A 1 89 ? 23.188 0.814 -6.971 1.00 94.31 89 LYS A N 1
ATOM 718 C CA . LYS A 1 89 ? 24.143 0.546 -5.873 1.00 94.31 89 LYS A CA 1
ATOM 719 C C . LYS A 1 89 ? 24.412 1.744 -4.956 1.00 94.31 89 LYS A C 1
ATOM 721 O O . LYS A 1 89 ? 24.660 1.558 -3.774 1.00 94.31 89 LYS A O 1
ATOM 726 N N . ARG A 1 90 ? 24.384 2.965 -5.499 1.00 95.81 90 ARG A N 1
ATOM 727 C CA . ARG A 1 90 ? 24.666 4.195 -4.744 1.00 95.81 90 ARG A CA 1
ATOM 728 C C . ARG A 1 90 ? 23.563 4.550 -3.744 1.00 95.81 90 ARG A C 1
ATOM 730 O O . ARG A 1 90 ? 23.868 5.137 -2.715 1.00 95.81 90 ARG A O 1
ATOM 737 N N . THR A 1 91 ? 22.303 4.270 -4.072 1.00 94.94 91 THR A N 1
ATOM 738 C CA . THR A 1 91 ? 21.141 4.758 -3.308 1.00 94.94 91 THR A CA 1
ATOM 739 C C . THR A 1 91 ? 20.299 3.639 -2.710 1.00 94.94 91 THR A C 1
ATOM 741 O O . THR A 1 91 ? 19.473 3.913 -1.849 1.00 94.94 91 THR A O 1
ATOM 744 N N . GLY A 1 92 ? 20.461 2.397 -3.175 1.00 91.56 92 GLY A N 1
ATOM 745 C CA . GLY A 1 92 ? 19.564 1.293 -2.832 1.00 91.56 92 GLY A CA 1
ATOM 746 C C . GLY A 1 92 ? 18.161 1.430 -3.435 1.00 91.56 92 GLY A C 1
ATOM 747 O O . GLY A 1 92 ? 17.312 0.588 -3.169 1.00 91.56 92 GLY A O 1
ATOM 748 N N . ALA A 1 93 ? 17.914 2.464 -4.246 1.00 9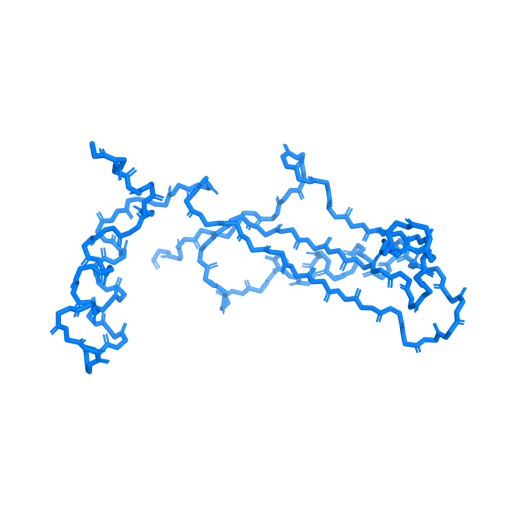1.19 93 ALA A N 1
ATOM 749 C CA . ALA A 1 93 ? 16.644 2.668 -4.934 1.00 91.19 93 ALA A CA 1
ATOM 750 C C . ALA A 1 93 ? 16.570 1.811 -6.200 1.00 91.19 93 ALA A C 1
ATOM 752 O O . ALA A 1 93 ? 17.605 1.449 -6.772 1.00 91.19 93 ALA A O 1
ATOM 753 N N . ALA A 1 94 ? 15.357 1.539 -6.673 1.00 92.19 94 ALA A N 1
ATOM 754 C CA . ALA A 1 94 ? 15.176 0.973 -7.999 1.00 92.19 94 ALA A CA 1
ATOM 755 C C . ALA A 1 94 ? 15.771 1.903 -9.068 1.00 92.19 94 ALA A C 1
ATOM 757 O O . ALA A 1 94 ? 15.860 3.122 -8.903 1.00 92.19 94 ALA A O 1
ATOM 758 N N . LYS A 1 95 ? 16.207 1.317 -10.180 1.00 93.81 95 LYS A N 1
ATOM 759 C CA . LYS A 1 95 ? 16.737 2.056 -11.329 1.00 93.81 95 LYS A CA 1
ATOM 760 C C . LYS A 1 95 ? 15.661 2.875 -12.040 1.00 93.81 95 LYS A C 1
ATOM 762 O O . LYS A 1 95 ? 15.977 3.931 -12.584 1.00 93.81 95 LYS A O 1
ATOM 767 N N . SER A 1 96 ? 14.426 2.388 -12.045 1.00 93.75 96 SER A N 1
ATOM 768 C CA . SER A 1 96 ? 13.262 3.097 -12.568 1.00 93.75 96 SER A CA 1
ATOM 769 C C . SER A 1 96 ? 11.988 2.615 -11.890 1.00 93.75 96 SER A C 1
ATOM 771 O O . SER A 1 96 ? 11.838 1.410 -11.683 1.00 93.75 96 SER A O 1
ATOM 773 N N . ASP A 1 97 ? 11.059 3.533 -11.675 1.00 93.00 97 ASP A N 1
ATOM 774 C CA . ASP A 1 97 ? 9.752 3.294 -11.078 1.00 93.00 97 ASP A CA 1
ATOM 775 C C . ASP A 1 97 ? 8.623 3.862 -11.954 1.00 93.00 97 ASP A C 1
ATOM 777 O O . ASP A 1 97 ? 8.828 4.730 -12.809 1.00 93.00 97 ASP A O 1
ATOM 781 N N . ALA A 1 98 ? 7.412 3.355 -11.750 1.00 93.94 98 ALA A N 1
ATOM 782 C CA . ALA A 1 98 ? 6.186 3.967 -12.238 1.00 93.94 98 ALA A CA 1
ATOM 783 C C . ALA A 1 98 ? 5.028 3.654 -11.285 1.00 93.94 98 ALA A C 1
ATOM 785 O O . ALA A 1 98 ? 5.002 2.607 -10.640 1.00 93.94 98 ALA A O 1
ATOM 786 N N . GLY A 1 99 ? 4.040 4.543 -11.199 1.00 92.62 99 GLY A N 1
ATOM 787 C CA . GLY A 1 99 ? 2.947 4.347 -10.254 1.00 92.62 99 GLY A CA 1
ATOM 788 C C . GLY A 1 99 ? 2.219 5.618 -9.864 1.00 92.62 99 GLY A C 1
ATOM 789 O O . GLY A 1 99 ? 2.223 6.633 -10.565 1.00 92.62 99 GLY A O 1
ATOM 790 N N . THR A 1 100 ? 1.582 5.549 -8.703 1.00 91.81 100 THR A N 1
ATOM 791 C CA . THR A 1 100 ? 1.022 6.714 -8.024 1.00 91.81 100 THR A CA 1
ATOM 792 C C . THR A 1 100 ? 2.131 7.585 -7.434 1.00 91.81 100 THR A C 1
ATOM 794 O O . THR A 1 100 ? 3.153 7.092 -6.976 1.00 91.81 100 THR A O 1
ATOM 797 N N . THR A 1 101 ? 1.901 8.887 -7.371 1.00 87.81 101 THR A N 1
ATOM 798 C CA . THR A 1 101 ? 2.673 9.851 -6.599 1.00 87.81 101 THR A CA 1
ATOM 799 C C . THR A 1 101 ? 1.962 10.130 -5.268 1.00 87.81 101 THR A C 1
ATOM 801 O O . THR A 1 101 ? 0.807 10.585 -5.290 1.00 87.81 101 THR A O 1
ATOM 804 N N . PRO A 1 102 ? 2.641 9.926 -4.121 1.00 81.81 102 PRO A N 1
ATOM 805 C CA . PRO A 1 102 ? 2.107 10.272 -2.806 1.00 81.81 102 PRO A CA 1
ATOM 806 C C . PRO A 1 102 ? 1.568 11.706 -2.758 1.00 81.81 102 PRO A C 1
ATOM 808 O O . PRO A 1 102 ? 2.158 12.634 -3.318 1.00 81.81 102 PRO A O 1
ATOM 811 N N . GLY A 1 103 ? 0.404 11.881 -2.140 1.00 81.38 103 GLY A N 1
ATOM 812 C CA . GLY A 1 103 ? -0.306 13.154 -2.025 1.00 81.38 103 GLY A CA 1
ATOM 813 C C . GLY A 1 103 ? -0.961 13.691 -3.306 1.00 81.38 103 GLY A C 1
ATOM 814 O O . GLY A 1 103 ? -1.651 14.707 -3.227 1.00 81.38 103 GLY A O 1
ATOM 815 N N . LYS A 1 104 ? -0.790 13.051 -4.476 1.00 87.00 104 LYS A N 1
ATOM 816 C CA . LYS A 1 104 ? -1.383 13.524 -5.746 1.00 87.00 104 LYS A CA 1
ATOM 817 C C . LYS A 1 104 ? -2.487 12.622 -6.287 1.00 87.00 104 LYS A C 1
ATOM 819 O O . LYS A 1 104 ? -3.558 13.118 -6.623 1.00 87.00 104 LYS A O 1
ATOM 824 N N . ASN A 1 105 ? -2.233 11.322 -6.417 1.00 87.56 105 ASN A N 1
ATOM 825 C CA . ASN A 1 105 ? -3.144 10.387 -7.096 1.00 87.56 105 ASN A CA 1
ATOM 826 C C . ASN A 1 105 ? -3.243 9.021 -6.393 1.00 87.56 105 ASN A C 1
ATOM 828 O O . ASN A 1 105 ? -3.426 7.993 -7.043 1.00 87.56 105 ASN A O 1
ATOM 832 N N . GLU A 1 106 ? -3.150 9.027 -5.065 1.00 89.81 106 GLU A N 1
ATOM 833 C CA . GLU A 1 106 ? -3.417 7.862 -4.218 1.00 89.81 106 GLU A CA 1
ATOM 834 C C . GLU A 1 106 ? -4.856 7.350 -4.397 1.00 89.81 106 GLU A C 1
ATOM 836 O O . GLU A 1 106 ? -5.796 8.106 -4.673 1.00 89.81 106 GLU A O 1
ATOM 841 N N . ILE A 1 107 ? -5.045 6.046 -4.209 1.00 91.25 107 ILE A N 1
ATOM 842 C CA . ILE A 1 107 ? -6.351 5.396 -4.300 1.00 91.25 107 ILE A CA 1
ATOM 843 C C . ILE A 1 107 ? -6.988 5.383 -2.912 1.00 91.25 107 ILE A C 1
ATOM 845 O O . ILE A 1 107 ? -6.530 4.690 -2.008 1.00 91.25 107 ILE A O 1
ATOM 849 N N . ILE A 1 108 ? -8.085 6.122 -2.752 1.00 90.00 108 ILE A N 1
ATOM 850 C CA . ILE A 1 108 ? -8.805 6.201 -1.477 1.00 90.00 108 ILE A CA 1
ATOM 851 C C . ILE A 1 108 ? -9.837 5.077 -1.397 1.00 90.00 108 ILE A C 1
ATOM 853 O O . ILE A 1 108 ? -10.833 5.077 -2.126 1.00 90.00 108 ILE A O 1
ATOM 857 N N . LYS A 1 109 ? -9.644 4.154 -0.454 1.00 88.62 109 LYS A N 1
ATOM 858 C CA . LYS A 1 109 ? -10.620 3.116 -0.105 1.00 88.62 109 LYS A CA 1
ATOM 859 C C . LYS A 1 109 ? -11.349 3.520 1.164 1.00 88.62 109 LYS A C 1
ATOM 861 O O . LYS A 1 109 ? -10.732 3.771 2.195 1.00 88.62 109 LYS A O 1
ATOM 866 N N . LYS A 1 110 ? -12.673 3.610 1.084 1.00 81.75 110 LYS A N 1
ATOM 867 C CA . LYS A 1 110 ? -13.533 3.975 2.217 1.00 81.75 110 LYS A CA 1
ATOM 868 C C . LYS A 1 110 ? -14.087 2.713 2.869 1.00 81.75 110 LYS A C 1
ATOM 870 O O . LYS A 1 110 ? -14.162 1.670 2.225 1.00 81.75 110 LYS A O 1
ATOM 875 N N . LEU A 1 111 ? -14.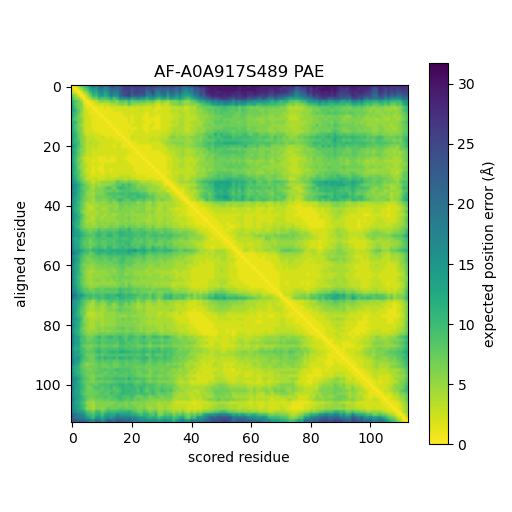518 2.816 4.128 1.00 70.31 111 LEU A N 1
ATOM 876 C CA . LEU A 1 111 ? -15.389 1.787 4.693 1.00 70.31 111 LEU A CA 1
ATOM 877 C C . LEU A 1 111 ? -16.640 1.674 3.816 1.00 70.31 111 LEU A C 1
ATOM 879 O O . LEU A 1 111 ? -17.299 2.684 3.566 1.00 70.31 111 LEU A O 1
ATOM 883 N N . GLY A 1 112 ? -16.944 0.457 3.357 1.00 63.12 112 GLY A N 1
ATOM 884 C CA . GLY A 1 112 ? -18.259 0.149 2.800 1.00 63.12 112 GLY A CA 1
ATOM 885 C C . GLY A 1 112 ? -19.349 0.527 3.805 1.00 63.12 112 GLY A C 1
ATOM 886 O O . GLY A 1 112 ? -19.115 0.446 5.017 1.00 63.12 112 GLY A O 1
ATOM 887 N N . LYS A 1 113 ? -20.490 1.001 3.292 1.00 46.47 113 LYS A N 1
ATOM 888 C CA . LYS A 1 113 ? -21.692 1.221 4.105 1.00 46.47 113 LYS A CA 1
ATOM 889 C C . LYS A 1 113 ? -22.148 -0.089 4.739 1.00 46.47 113 LYS A C 1
ATOM 891 O O . LYS A 1 113 ? -22.050 -1.125 4.046 1.00 46.47 113 LYS A O 1
#

Sequence (113 aa):
MVQSNISFPEAYKEFMNNHNVSKMELRKLIKKRPFNKNNVDVGIIFYMAEKHATPDKKIVEEIIAQFKNLNEVAPGSYGIFIESNDILKRTGAAKSDAGTTPGKNEIIKKLGK

Radius of gyration: 17.81 Å; Cα contacts (8 Å, |Δi|>4): 155; chains: 1; bounding box: 46×26×46 Å

InterPro domains:
  IPR012873 Protein of unknown function DUF1672 [PF07901] (5-109)

Organism: NCBI:txid492735

pLDDT: mean 87.2, std 11.35, range [36.22, 96.94]